Protein AF-A0A2H6BD71-F1 (afdb_monomer_lite)

Foldseek 3Di:
DCCVVCVQLLVQLVVLQVVVCVVVVRDGLLVDDPLSSLVSSQVSQVVVVKHKDAFAWFWFADPDPPGDTDIDTFGMKIADVVRPFIETWHEDEDEDDPPDDPVCVVCRQVVRQVRQVRTDCVVGVYTFRWYFYDYDDPDDDDRRTPGDDDDDDDDPDPPPPPPDDDD

Radius of gyration: 18.3 Å; chains: 1; bounding box: 42×36×68 Å

pLDDT: mean 81.93, std 19.45, range [34.47, 98.19]

Secondary structure (DSSP, 8-state):
-HHHHHHHHHTTHHHHHHHHHHHTTT--GGGS-HHHHHHHHHHHHHTTT-EEEEEEEEEEEPSSTTPPEEEEEEEEEEE-GGGS-EEEEEEEEEEE-TT--HHHHHHTTHHHHHHHTTB-TTS-SEEEEEEEEEEPSSS--------PPPPPPPP------------

Sequence (167 aa):
MEFKLWHPWLNRVPRIRRQFADALDGDDPLLHNETASVGVLAGAATRIGYLALAEYSSQKRGSGRGRPYRRGRCDLWISTPGGDRSWSFEVKQILCRGGIREATLEDAPAPASKDAKAVNAFGADRHYGALLFTAAEGHRLDPVTVLRKLPDGPSPSASKTNDSRLG

Structure (mmCIF, N/CA/C/O backbone):
data_AF-A0A2H6BD71-F1
#
_entry.id   AF-A0A2H6BD71-F1
#
loop_
_atom_site.group_PDB
_atom_site.id
_atom_site.type_symbol
_atom_site.label_atom_id
_atom_site.label_alt_id
_atom_site.label_comp_id
_atom_site.label_asym_id
_atom_site.label_entity_id
_atom_site.label_seq_id
_atom_site.pdbx_PDB_ins_code
_atom_site.Cartn_x
_atom_site.Cartn_y
_atom_site.Cartn_z
_atom_site.occupancy
_atom_site.B_iso_or_equiv
_atom_site.auth_seq_id
_atom_site.auth_comp_id
_atom_site.auth_asym_id
_atom_site.auth_atom_id
_atom_site.pdbx_PDB_model_num
ATOM 1 N N . MET A 1 1 ? -9.137 4.302 -14.909 1.00 68.69 1 MET A N 1
ATOM 2 C CA . MET A 1 1 ? -9.072 2.899 -15.374 1.00 68.69 1 MET A CA 1
ATOM 3 C C . MET A 1 1 ? -8.618 1.974 -14.246 1.00 68.69 1 MET A C 1
ATOM 5 O O . MET A 1 1 ? -9.421 1.144 -13.855 1.00 68.69 1 MET A O 1
ATOM 9 N N . GLU A 1 2 ? -7.445 2.193 -13.634 1.00 85.62 2 GLU A N 1
ATOM 10 C CA . GLU A 1 2 ? -6.927 1.382 -12.502 1.00 85.62 2 GLU A CA 1
ATOM 11 C C . GLU A 1 2 ? -7.867 1.282 -11.295 1.00 85.62 2 GLU A C 1
ATOM 13 O O . GLU A 1 2 ? -8.022 0.213 -10.718 1.00 85.62 2 GLU A O 1
ATOM 18 N N . PHE A 1 3 ? -8.568 2.370 -10.953 1.00 84.38 3 PHE A N 1
ATOM 19 C CA . PHE A 1 3 ? -9.497 2.383 -9.819 1.00 84.38 3 PHE A CA 1
ATOM 20 C C . PHE A 1 3 ? -10.529 1.247 -9.867 1.00 84.38 3 PHE A C 1
ATOM 22 O O . PHE A 1 3 ? -10.852 0.686 -8.830 1.00 84.38 3 PHE A O 1
ATOM 29 N N . LYS A 1 4 ? -11.003 0.845 -11.057 1.00 89.75 4 LYS A N 1
ATOM 30 C CA . LYS A 1 4 ? -11.947 -0.278 -11.189 1.00 89.75 4 LYS A CA 1
ATOM 31 C C . LYS A 1 4 ? -11.331 -1.612 -10.743 1.00 89.75 4 LYS A C 1
ATOM 33 O O . LYS A 1 4 ? -12.045 -2.440 -10.195 1.00 89.75 4 LYS A O 1
ATOM 38 N N . LEU A 1 5 ? -10.026 -1.795 -10.951 1.00 91.88 5 LEU A N 1
ATOM 39 C CA . LEU A 1 5 ? -9.277 -2.982 -10.527 1.00 91.88 5 LEU A CA 1
ATOM 40 C C . LEU A 1 5 ? -8.909 -2.921 -9.042 1.00 91.88 5 LEU A C 1
ATOM 42 O O . LEU A 1 5 ? -8.853 -3.953 -8.379 1.00 91.88 5 LEU A O 1
ATOM 46 N N . TRP A 1 6 ? -8.675 -1.726 -8.502 1.00 93.56 6 TRP A N 1
ATOM 47 C CA . TRP A 1 6 ? -8.357 -1.554 -7.083 1.00 93.56 6 TRP A CA 1
ATOM 48 C C . TRP A 1 6 ? -9.589 -1.556 -6.190 1.00 93.56 6 TRP A C 1
ATOM 50 O O . TRP A 1 6 ? -9.493 -1.926 -5.028 1.00 93.56 6 TRP A O 1
ATOM 60 N N . HIS A 1 7 ? -10.749 -1.162 -6.708 1.00 93.25 7 HIS A N 1
ATOM 61 C CA . HIS A 1 7 ? -11.956 -0.997 -5.908 1.00 93.25 7 HIS A CA 1
ATOM 62 C C . HIS A 1 7 ? -12.366 -2.276 -5.149 1.00 93.25 7 HIS A C 1
ATOM 64 O O . HIS A 1 7 ? -12.555 -2.186 -3.936 1.00 93.25 7 HIS A O 1
ATOM 70 N N . PRO A 1 8 ? -12.415 -3.478 -5.766 1.00 94.25 8 PRO A N 1
ATOM 71 C CA . PRO A 1 8 ? -12.702 -4.712 -5.027 1.00 94.25 8 PRO A CA 1
ATOM 72 C C . PRO A 1 8 ? -11.677 -5.011 -3.924 1.00 94.25 8 PRO A C 1
ATOM 74 O O . PRO A 1 8 ? -12.046 -5.491 -2.853 1.00 94.25 8 PRO A O 1
ATOM 77 N N . TRP A 1 9 ? -10.401 -4.697 -4.170 1.00 95.06 9 TRP A N 1
ATOM 78 C CA . TRP A 1 9 ? -9.308 -4.877 -3.212 1.00 95.06 9 TRP A CA 1
ATOM 79 C C . TRP A 1 9 ? -9.449 -3.920 -2.025 1.00 95.06 9 TRP A C 1
ATOM 81 O O . TRP A 1 9 ? -9.481 -4.362 -0.876 1.00 95.06 9 TRP A O 1
ATOM 91 N N . LEU A 1 10 ? -9.582 -2.620 -2.284 1.00 94.50 10 LEU A N 1
ATOM 92 C CA . LEU A 1 10 ? -9.684 -1.603 -1.239 1.00 94.50 10 LEU A CA 1
ATOM 93 C C . LEU A 1 10 ? -10.955 -1.779 -0.401 1.00 94.50 10 LEU A C 1
ATOM 95 O O . LEU A 1 10 ? -10.900 -1.676 0.822 1.00 94.50 10 LEU A O 1
ATOM 99 N N . ASN A 1 11 ? -12.074 -2.172 -1.017 1.00 94.06 11 ASN A N 1
ATOM 100 C CA . ASN A 1 11 ? -13.308 -2.497 -0.293 1.00 94.06 11 ASN A CA 1
ATOM 101 C C . ASN A 1 11 ? -13.150 -3.686 0.668 1.00 94.06 11 ASN A C 1
ATOM 103 O O . ASN A 1 11 ? -13.982 -3.882 1.558 1.00 94.06 11 ASN A O 1
ATOM 107 N N . ARG A 1 12 ? -12.101 -4.504 0.510 1.00 95.00 12 ARG A N 1
ATOM 108 C CA . ARG A 1 12 ? -11.830 -5.629 1.406 1.00 95.00 12 ARG A CA 1
ATOM 109 C C . ARG A 1 12 ? -11.099 -5.210 2.683 1.00 95.00 12 ARG A C 1
ATOM 111 O O . ARG A 1 12 ? -11.220 -5.915 3.688 1.00 95.00 12 ARG A O 1
ATOM 118 N N . VAL A 1 13 ? -10.414 -4.065 2.680 1.00 94.69 13 VAL A N 1
ATOM 119 C CA . VAL A 1 13 ? -9.577 -3.578 3.791 1.00 94.69 13 VAL A CA 1
ATOM 120 C C . VAL A 1 13 ? -10.336 -3.489 5.122 1.00 94.69 13 VAL A C 1
ATOM 122 O O . VAL A 1 13 ? -9.843 -4.072 6.090 1.00 94.69 13 VAL A O 1
ATOM 125 N N . PRO A 1 14 ? -11.551 -2.900 5.217 1.00 92.62 14 PRO A N 1
ATOM 126 C CA . PRO A 1 14 ? -12.263 -2.810 6.496 1.00 92.62 14 PRO A CA 1
ATOM 127 C C . PRO A 1 14 ? -12.544 -4.172 7.136 1.00 92.62 14 PRO A C 1
ATOM 129 O O . PRO A 1 14 ? -12.533 -4.300 8.357 1.00 92.62 14 PRO A O 1
ATOM 132 N N . ARG A 1 15 ? -12.780 -5.212 6.325 1.00 92.44 15 ARG A N 1
ATOM 133 C CA . ARG A 1 15 ? -13.007 -6.564 6.846 1.00 92.44 15 ARG A CA 1
ATOM 134 C C . ARG A 1 15 ? -11.721 -7.193 7.378 1.00 92.44 15 ARG A C 1
ATOM 136 O O . ARG A 1 15 ? -11.789 -7.847 8.408 1.00 92.44 15 ARG A O 1
ATOM 143 N N . ILE A 1 16 ? -10.586 -7.006 6.703 1.00 93.69 16 ILE A N 1
ATOM 144 C CA . ILE A 1 16 ? -9.294 -7.527 7.183 1.00 93.69 16 ILE A CA 1
ATOM 145 C C . ILE A 1 16 ? -8.857 -6.803 8.454 1.00 93.69 16 ILE A C 1
ATOM 147 O O . ILE A 1 16 ? -8.447 -7.456 9.405 1.00 93.69 16 ILE A O 1
ATOM 151 N N . ARG A 1 17 ? -9.035 -5.478 8.506 1.00 92.62 17 ARG A N 1
ATOM 152 C CA . ARG A 1 17 ? -8.801 -4.673 9.711 1.00 92.62 17 ARG A CA 1
ATOM 153 C C . ARG A 1 17 ? -9.621 -5.182 10.900 1.00 92.62 17 ARG A C 1
ATOM 155 O O . ARG A 1 17 ? -9.049 -5.420 11.951 1.00 92.62 17 ARG A O 1
ATOM 162 N N . ARG A 1 18 ? -10.928 -5.425 10.717 1.00 90.75 18 ARG A N 1
ATOM 163 C CA . ARG A 1 18 ? -11.776 -6.013 11.773 1.00 90.75 18 ARG A CA 1
ATOM 164 C C . ARG A 1 18 ? -11.299 -7.395 12.209 1.00 90.75 18 ARG A C 1
ATOM 166 O O . ARG A 1 18 ? -11.187 -7.626 13.395 1.00 90.75 18 ARG A O 1
ATOM 173 N N . GLN A 1 19 ? -10.950 -8.277 11.272 1.00 92.38 19 GLN A N 1
ATOM 174 C CA . GLN A 1 19 ? -10.427 -9.606 11.617 1.00 92.38 19 GLN A CA 1
ATOM 175 C C . GLN A 1 19 ? -9.137 -9.546 12.442 1.00 92.38 19 GLN A C 1
ATOM 177 O O . GLN A 1 19 ? -8.924 -10.409 13.285 1.00 92.38 19 GLN A O 1
ATOM 182 N N . PHE A 1 20 ? -8.278 -8.557 12.186 1.00 90.06 20 PHE A N 1
ATOM 183 C CA . PHE A 1 20 ? -7.084 -8.320 12.993 1.00 90.06 20 PHE A CA 1
ATOM 184 C C . PHE A 1 20 ? -7.460 -7.832 14.396 1.00 90.06 20 PHE A C 1
ATOM 186 O O . PHE A 1 20 ? -6.997 -8.409 15.373 1.00 90.06 20 PHE A O 1
ATOM 193 N N . ALA A 1 21 ? -8.344 -6.835 14.487 1.00 90.06 21 ALA A N 1
ATOM 194 C CA . ALA A 1 21 ? -8.818 -6.300 15.761 1.00 90.06 21 ALA A CA 1
ATOM 195 C C . ALA A 1 21 ? -9.514 -7.367 16.618 1.00 90.06 21 ALA A C 1
ATOM 197 O O . ALA A 1 21 ? -9.215 -7.493 17.799 1.00 90.06 21 ALA A O 1
ATOM 198 N N . ASP A 1 22 ? -10.369 -8.198 16.017 1.00 93.00 22 ASP A N 1
ATOM 199 C CA . ASP A 1 22 ? -11.047 -9.309 16.695 1.00 93.00 22 ASP A CA 1
ATOM 200 C C . ASP A 1 22 ? -10.049 -10.342 17.256 1.00 93.00 22 ASP A C 1
ATOM 202 O O . ASP A 1 22 ? -10.342 -11.014 18.240 1.00 93.00 22 ASP A O 1
ATOM 206 N N . ALA A 1 23 ? -8.875 -10.490 16.631 1.00 94.38 23 ALA A N 1
ATO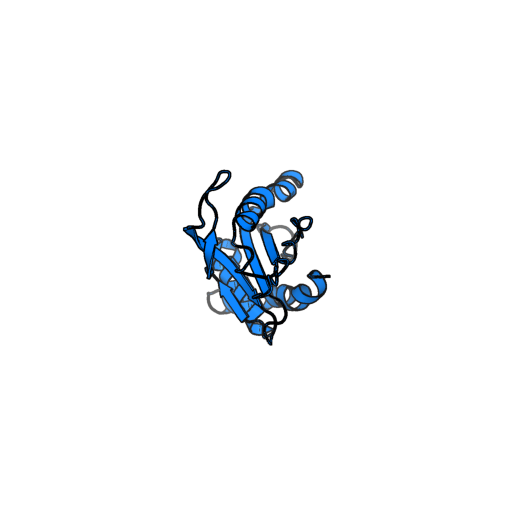M 207 C CA . ALA A 1 23 ? -7.836 -11.426 17.058 1.00 94.38 23 ALA A CA 1
ATOM 208 C C . ALA A 1 23 ? -6.871 -10.848 18.110 1.00 94.38 23 ALA A C 1
ATOM 210 O O . ALA A 1 23 ? -6.116 -11.613 18.709 1.00 94.38 23 ALA A O 1
ATOM 211 N N . LEU A 1 24 ? -6.863 -9.526 18.306 1.00 93.06 24 LEU A N 1
ATOM 212 C CA . LEU A 1 24 ? -5.924 -8.803 19.171 1.00 93.06 24 LEU A CA 1
ATOM 213 C C . LEU A 1 24 ? -6.650 -7.801 20.081 1.00 93.06 24 LEU A C 1
ATOM 215 O O . LEU A 1 24 ? -6.209 -6.669 20.253 1.00 93.06 24 LEU A O 1
ATOM 219 N N . ASP A 1 25 ? -7.783 -8.222 20.649 1.00 92.88 25 ASP A N 1
ATOM 220 C CA . ASP A 1 25 ? -8.537 -7.487 21.676 1.00 92.88 25 ASP A CA 1
ATOM 221 C C . ASP A 1 25 ? -8.854 -6.022 21.313 1.00 92.88 25 ASP A C 1
ATOM 223 O O . ASP A 1 25 ? -8.790 -5.112 22.140 1.00 92.88 25 ASP A O 1
ATOM 227 N N . GLY A 1 26 ? -9.228 -5.791 20.053 1.00 88.62 26 GLY A N 1
ATOM 228 C CA . GLY A 1 26 ? -9.612 -4.478 19.535 1.00 88.62 26 GLY A CA 1
ATOM 229 C C . GLY A 1 26 ? -8.460 -3.645 18.968 1.00 88.62 26 GLY A C 1
ATOM 230 O O . GLY A 1 26 ? -8.698 -2.506 18.568 1.00 88.62 26 GLY A O 1
ATOM 231 N N . ASP A 1 27 ? -7.241 -4.186 18.899 1.00 89.62 27 ASP A N 1
ATOM 232 C CA . ASP A 1 27 ? -6.086 -3.474 18.351 1.00 89.62 27 ASP A CA 1
ATOM 233 C C . ASP A 1 27 ? -6.230 -3.183 16.845 1.00 89.62 27 ASP A C 1
ATOM 235 O O . ASP A 1 27 ? -6.589 -4.048 16.041 1.00 89.62 27 ASP A O 1
ATOM 239 N N . ASP A 1 28 ? -5.934 -1.947 16.440 1.00 89.56 28 ASP A N 1
ATOM 240 C CA . ASP A 1 28 ? -6.054 -1.523 15.048 1.00 89.56 28 ASP A CA 1
ATOM 241 C C . ASP A 1 28 ? -4.688 -1.534 14.351 1.00 89.56 28 ASP A C 1
ATOM 243 O O . ASP A 1 28 ? -3.840 -0.681 14.640 1.00 89.56 28 ASP A O 1
ATOM 247 N N . PRO A 1 29 ? -4.481 -2.404 13.345 1.00 89.88 29 PRO A N 1
ATOM 248 C CA . PRO A 1 29 ? -3.210 -2.488 12.632 1.00 89.88 29 PRO A CA 1
ATOM 249 C C . PRO A 1 29 ? -2.822 -1.168 11.945 1.00 89.88 29 PRO A C 1
ATOM 251 O O . PRO A 1 29 ? -1.636 -0.924 11.725 1.00 89.88 29 PRO A O 1
ATOM 254 N N . LEU A 1 30 ? -3.797 -0.302 11.626 1.00 91.00 30 LEU A N 1
ATOM 255 C CA . LEU A 1 30 ? -3.566 0.990 10.969 1.00 91.00 30 LEU A CA 1
ATOM 256 C C . LEU A 1 30 ? -3.102 2.107 11.920 1.00 91.00 30 LEU A C 1
ATOM 258 O O . LEU A 1 30 ? -2.807 3.215 11.461 1.00 91.00 30 LEU A O 1
ATOM 262 N N . LEU A 1 31 ? -3.051 1.846 13.231 1.00 90.25 31 LEU A N 1
ATOM 263 C CA . LEU A 1 31 ? -2.544 2.784 14.241 1.00 90.25 31 LEU A CA 1
ATOM 264 C C . LEU A 1 31 ? -1.074 2.549 14.606 1.00 90.25 31 LEU A C 1
ATOM 266 O O . LEU A 1 31 ? -0.487 3.364 15.317 1.00 90.25 31 LEU A O 1
ATOM 270 N N . HIS A 1 32 ? -0.471 1.477 14.090 1.00 90.19 32 HIS A N 1
ATOM 271 C CA . HIS A 1 32 ? 0.931 1.138 14.322 1.00 90.19 32 HIS A CA 1
ATOM 272 C C . HIS A 1 32 ? 1.842 1.817 13.291 1.00 90.19 32 HIS A C 1
ATOM 274 O O . HIS A 1 32 ? 1.750 3.019 13.043 1.00 90.19 32 HIS A O 1
ATOM 280 N N . ASN A 1 33 ? 2.756 1.057 12.689 1.00 92.19 33 ASN A N 1
ATOM 281 C CA . ASN A 1 33 ? 3.687 1.544 11.681 1.00 92.19 33 ASN A CA 1
ATOM 282 C C . ASN A 1 33 ? 3.195 1.259 10.250 1.00 92.19 33 ASN A C 1
ATOM 284 O O . ASN A 1 33 ? 2.256 0.499 10.018 1.00 92.19 33 ASN A O 1
ATOM 288 N N . GLU A 1 34 ? 3.880 1.867 9.280 1.00 92.81 34 GLU A N 1
ATOM 289 C CA . GLU A 1 34 ? 3.590 1.734 7.847 1.00 92.81 34 GLU A CA 1
ATOM 290 C C . GLU A 1 34 ? 3.592 0.269 7.381 1.00 92.81 34 GLU A C 1
ATOM 292 O O . GLU A 1 34 ? 2.705 -0.137 6.632 1.00 92.81 34 GLU A O 1
ATOM 297 N N . THR A 1 35 ? 4.523 -0.553 7.878 1.00 95.50 35 THR A N 1
ATOM 298 C CA . THR A 1 35 ? 4.614 -1.981 7.535 1.00 95.50 35 THR A CA 1
ATOM 299 C C . THR A 1 35 ? 3.379 -2.765 7.988 1.00 95.50 35 THR A C 1
ATOM 301 O O . THR A 1 35 ? 2.866 -3.577 7.218 1.00 95.50 35 THR A O 1
ATOM 304 N N . ALA A 1 36 ? 2.859 -2.511 9.194 1.00 93.81 36 ALA A N 1
ATOM 305 C CA . ALA A 1 36 ? 1.639 -3.151 9.689 1.00 93.81 36 ALA A CA 1
ATOM 306 C C . ALA A 1 36 ? 0.438 -2.819 8.789 1.00 93.81 36 ALA A C 1
ATOM 308 O O . ALA A 1 36 ? -0.272 -3.718 8.327 1.00 93.81 36 ALA A O 1
ATOM 309 N N . SER A 1 37 ? 0.275 -1.541 8.444 1.00 94.75 37 SER A N 1
ATOM 310 C CA . SER A 1 37 ? -0.779 -1.082 7.536 1.00 94.75 37 SER A CA 1
ATOM 311 C C . SER A 1 37 ? -0.667 -1.691 6.141 1.00 94.75 37 SER A C 1
ATOM 313 O O . SER A 1 37 ? -1.656 -2.151 5.566 1.00 94.75 37 SER A O 1
ATOM 315 N N . VAL A 1 38 ? 0.546 -1.745 5.592 1.00 96.81 38 VAL A N 1
ATOM 316 C CA . VAL A 1 38 ? 0.812 -2.380 4.300 1.00 96.81 38 VAL A CA 1
ATOM 317 C C . VAL A 1 38 ? 0.525 -3.881 4.344 1.00 96.81 38 VAL A C 1
ATOM 319 O O . VAL A 1 38 ? -0.011 -4.424 3.378 1.00 96.81 38 VAL A O 1
ATOM 322 N N . GLY A 1 39 ? 0.784 -4.548 5.470 1.00 96.69 39 GLY A N 1
ATOM 323 C CA . GLY A 1 39 ? 0.396 -5.940 5.693 1.00 96.69 39 GLY A CA 1
ATOM 324 C C . GLY A 1 39 ? -1.114 -6.162 5.557 1.00 96.69 39 GLY A C 1
ATOM 325 O O . GLY A 1 39 ? -1.542 -7.102 4.884 1.00 96.69 39 GLY A O 1
ATOM 326 N N . VAL A 1 40 ? -1.937 -5.260 6.105 1.00 96.12 40 VAL A N 1
ATOM 327 C CA . VAL A 1 40 ? -3.405 -5.302 5.943 1.00 96.12 40 VAL A CA 1
ATOM 328 C C . VAL A 1 40 ? -3.804 -5.126 4.481 1.00 96.12 40 VAL A C 1
ATOM 330 O O . VAL A 1 40 ? -4.648 -5.872 3.979 1.00 96.12 40 VAL A O 1
ATOM 333 N N . LEU A 1 41 ? -3.191 -4.166 3.781 1.00 97.06 41 LEU A N 1
ATOM 334 C CA . LEU A 1 41 ? -3.435 -3.933 2.357 1.00 97.06 41 LEU A CA 1
ATOM 335 C C . LEU A 1 41 ? -3.071 -5.164 1.515 1.00 97.06 41 LEU A C 1
ATOM 337 O O . LEU A 1 41 ? -3.872 -5.586 0.678 1.00 97.06 41 LEU A O 1
ATOM 341 N N . ALA A 1 42 ? -1.911 -5.775 1.763 1.00 98.06 42 ALA A N 1
ATOM 342 C CA . ALA A 1 42 ? -1.478 -6.997 1.093 1.00 98.06 42 ALA A CA 1
ATOM 343 C C . ALA A 1 42 ? -2.445 -8.157 1.373 1.00 98.06 42 ALA A C 1
ATOM 345 O O . ALA A 1 42 ? -2.915 -8.812 0.445 1.00 98.06 42 ALA A O 1
ATOM 346 N N . GLY A 1 43 ? -2.828 -8.361 2.637 1.00 97.44 43 GLY A N 1
ATOM 347 C CA . GLY A 1 43 ? -3.809 -9.374 3.021 1.00 97.44 43 GLY A CA 1
ATOM 348 C C . GLY A 1 43 ? -5.166 -9.167 2.342 1.00 97.44 43 GLY A C 1
ATOM 349 O O . GLY A 1 43 ? -5.776 -10.125 1.868 1.00 97.44 43 GLY A O 1
ATOM 350 N N . ALA A 1 44 ? -5.628 -7.920 2.230 1.00 96.94 44 ALA A N 1
ATOM 351 C CA . ALA A 1 44 ? -6.858 -7.579 1.520 1.00 96.94 44 ALA A CA 1
ATOM 352 C C . ALA A 1 44 ? -6.782 -7.918 0.023 1.00 96.94 44 ALA A C 1
ATOM 354 O O . ALA A 1 44 ? -7.746 -8.467 -0.512 1.00 96.94 44 ALA A O 1
ATOM 355 N N . ALA A 1 45 ? -5.648 -7.646 -0.630 1.00 97.56 45 ALA A N 1
ATOM 356 C CA . ALA A 1 45 ? -5.423 -7.989 -2.035 1.00 97.56 45 ALA A CA 1
ATOM 357 C C . ALA A 1 45 ? -5.424 -9.510 -2.235 1.00 97.56 45 ALA A C 1
ATOM 359 O O . ALA A 1 45 ? -6.184 -10.030 -3.052 1.00 97.56 45 ALA A O 1
ATOM 360 N N . THR A 1 46 ? -4.669 -10.243 -1.415 1.00 98.19 46 THR A N 1
ATOM 361 C CA . THR A 1 46 ? -4.621 -11.712 -1.467 1.00 98.19 46 THR A CA 1
ATOM 362 C C . THR A 1 46 ? -6.004 -12.339 -1.304 1.00 98.19 46 THR A C 1
ATOM 364 O O . THR A 1 46 ? -6.355 -13.302 -1.983 1.00 98.19 46 THR A O 1
ATOM 367 N N . ARG A 1 47 ? -6.856 -11.760 -0.453 1.00 97.50 47 ARG A N 1
ATOM 368 C CA . ARG A 1 47 ? -8.217 -12.261 -0.203 1.00 97.50 47 ARG A CA 1
ATOM 369 C C . ARG A 1 47 ? -9.187 -12.075 -1.365 1.00 97.50 47 ARG A C 1
ATOM 371 O O . ARG A 1 47 ? -10.240 -12.708 -1.337 1.00 97.50 47 ARG A O 1
ATOM 378 N N . ILE A 1 48 ? -8.858 -11.242 -2.350 1.00 96.56 48 ILE A N 1
ATOM 379 C CA . ILE A 1 48 ? -9.626 -11.125 -3.597 1.00 96.56 48 ILE A CA 1
ATOM 380 C C . ILE A 1 48 ? -8.972 -11.882 -4.765 1.00 96.56 48 ILE A C 1
ATOM 382 O O . ILE A 1 48 ? -9.395 -11.728 -5.906 1.00 96.56 48 ILE A O 1
ATOM 386 N N . GLY A 1 49 ? -7.949 -12.698 -4.485 1.00 97.00 49 GLY A N 1
ATOM 387 C CA . GLY A 1 49 ? -7.250 -13.521 -5.472 1.00 97.00 49 GLY A CA 1
ATOM 388 C C . GLY A 1 49 ? -6.056 -12.844 -6.147 1.00 97.00 49 GLY A C 1
ATOM 389 O O . GLY A 1 49 ? -5.466 -13.438 -7.044 1.00 97.00 49 GLY A O 1
ATOM 390 N N . TYR A 1 50 ? -5.685 -11.626 -5.745 1.00 98.00 50 TYR A N 1
ATOM 391 C CA . TYR A 1 50 ? -4.485 -10.974 -6.276 1.00 98.00 50 TYR A CA 1
ATOM 392 C C . TYR A 1 50 ? -3.232 -11.588 -5.645 1.00 98.00 50 TYR A C 1
ATOM 394 O O . TYR A 1 50 ? -3.262 -12.034 -4.500 1.00 98.00 50 TYR A O 1
ATOM 402 N N . LEU A 1 51 ? -2.108 -11.578 -6.361 1.00 98.06 51 LEU A N 1
ATOM 403 C CA . LEU A 1 51 ? -0.814 -11.883 -5.756 1.00 98.06 51 LEU A CA 1
ATOM 404 C C . LEU A 1 51 ? -0.276 -10.602 -5.123 1.00 98.06 51 LEU A C 1
ATOM 406 O O . LEU A 1 51 ? -0.055 -9.633 -5.840 1.00 98.06 51 LEU A O 1
ATOM 410 N N . ALA A 1 52 ? -0.070 -10.584 -3.808 1.00 98.19 52 ALA A N 1
ATOM 411 C CA . ALA A 1 52 ? 0.414 -9.405 -3.098 1.00 98.19 52 ALA A CA 1
ATOM 412 C C . ALA A 1 52 ? 1.628 -9.727 -2.226 1.00 98.19 52 ALA A C 1
ATOM 414 O O . ALA A 1 52 ? 1.628 -10.706 -1.481 1.00 98.19 52 ALA A O 1
ATOM 415 N N . LEU A 1 53 ? 2.650 -8.879 -2.309 1.00 97.81 53 LEU A N 1
ATOM 416 C CA . LEU A 1 53 ? 3.904 -8.995 -1.575 1.00 97.81 53 LEU A CA 1
ATOM 417 C C . LEU A 1 53 ? 4.172 -7.672 -0.856 1.00 97.81 53 LEU A C 1
ATOM 419 O O . LEU A 1 53 ? 4.445 -6.655 -1.497 1.00 97.81 53 LEU A O 1
ATOM 423 N N . ALA A 1 54 ? 4.082 -7.683 0.472 1.00 97.81 54 ALA A N 1
ATOM 424 C CA . ALA A 1 54 ? 4.605 -6.592 1.284 1.00 97.81 54 ALA A CA 1
ATOM 425 C C . ALA A 1 54 ? 6.137 -6.647 1.277 1.00 97.81 54 ALA A C 1
ATOM 427 O O . ALA A 1 54 ? 6.719 -7.729 1.192 1.00 97.81 54 ALA A O 1
ATOM 428 N N . GLU A 1 55 ? 6.784 -5.488 1.375 1.00 96.38 55 GLU A N 1
ATOM 429 C CA . GLU A 1 55 ? 8.240 -5.390 1.479 1.00 96.38 55 GLU A CA 1
ATOM 430 C C . GLU A 1 55 ? 8.982 -6.076 0.307 1.00 96.38 55 GLU A C 1
ATOM 432 O O . GLU A 1 55 ? 10.064 -6.648 0.466 1.00 96.38 55 GLU A O 1
ATOM 437 N N . TYR A 1 56 ? 8.413 -5.996 -0.902 1.00 95.25 56 TYR A N 1
ATOM 438 C CA . TYR A 1 56 ? 8.942 -6.646 -2.101 1.00 95.25 56 TYR A CA 1
ATOM 439 C C . TYR A 1 56 ? 10.328 -6.111 -2.485 1.00 95.25 56 TYR A C 1
ATOM 441 O O . TYR A 1 56 ? 10.534 -4.910 -2.697 1.00 95.25 56 TYR A O 1
ATOM 449 N N . SER A 1 57 ? 11.289 -7.028 -2.609 1.00 94.50 57 SER A N 1
ATOM 450 C CA . SER A 1 57 ? 12.645 -6.716 -3.062 1.00 94.50 57 SER A CA 1
ATOM 451 C C . SER A 1 57 ? 12.627 -6.234 -4.507 1.00 94.50 57 SER A C 1
ATOM 453 O O . SER A 1 57 ? 12.185 -6.942 -5.405 1.00 94.50 57 SER A O 1
ATOM 455 N N . SER A 1 58 ? 13.159 -5.039 -4.737 1.00 93.38 58 SER A N 1
ATOM 456 C CA . SER A 1 58 ? 13.173 -4.407 -6.053 1.00 93.38 58 SER A CA 1
ATOM 457 C C . SER A 1 58 ? 14.511 -3.721 -6.315 1.00 93.38 58 SER A C 1
ATOM 459 O O . SER A 1 58 ? 15.431 -3.722 -5.495 1.00 93.38 58 SER A O 1
ATOM 461 N N . GLN A 1 59 ? 14.645 -3.134 -7.493 1.00 92.81 59 GLN A N 1
ATOM 462 C CA . GLN A 1 59 ? 15.774 -2.298 -7.852 1.00 92.81 59 GLN A CA 1
ATOM 463 C C . GLN A 1 59 ? 15.329 -0.839 -7.885 1.00 92.81 59 GLN A C 1
ATOM 465 O O . GLN A 1 59 ? 14.358 -0.508 -8.557 1.00 92.81 59 GLN A O 1
ATOM 470 N N . LYS A 1 60 ? 16.055 0.045 -7.196 1.00 89.81 60 LYS A N 1
ATOM 471 C CA . LYS A 1 60 ? 15.796 1.492 -7.191 1.00 89.81 60 LYS A CA 1
ATOM 472 C C . LYS A 1 60 ? 17.005 2.259 -7.713 1.00 89.81 60 LYS A C 1
ATOM 474 O O . LYS A 1 60 ? 18.148 1.890 -7.436 1.00 89.81 60 LYS A O 1
ATOM 479 N N . ARG A 1 61 ? 16.781 3.336 -8.467 1.00 88.44 61 ARG A N 1
ATOM 480 C CA . ARG A 1 61 ? 17.847 4.299 -8.777 1.00 88.44 61 ARG A CA 1
ATOM 481 C C . ARG A 1 61 ? 18.114 5.159 -7.548 1.00 88.44 61 ARG A C 1
ATOM 483 O O . ARG A 1 61 ? 17.185 5.638 -6.906 1.00 88.44 61 ARG A O 1
ATOM 490 N N . GLY A 1 62 ? 19.389 5.380 -7.238 1.00 80.19 62 GLY A N 1
ATOM 491 C CA . GLY A 1 62 ? 19.765 6.387 -6.246 1.00 80.19 62 GLY A CA 1
ATOM 492 C C . GLY A 1 62 ? 19.391 7.800 -6.708 1.00 80.19 62 GLY A C 1
ATOM 493 O O . GLY A 1 62 ? 19.163 8.041 -7.895 1.00 80.19 62 GLY A O 1
ATOM 494 N N . SER A 1 63 ? 19.381 8.759 -5.783 1.00 74.19 63 SER A N 1
ATOM 495 C CA . SER A 1 63 ? 19.170 10.169 -6.114 1.00 74.19 63 SER A CA 1
ATOM 496 C C . SER A 1 63 ? 20.273 10.684 -7.055 1.00 74.19 63 SER A C 1
ATOM 498 O O . SER A 1 63 ? 21.457 10.658 -6.706 1.00 74.19 63 SER A O 1
ATOM 500 N N . GLY A 1 64 ? 19.890 11.160 -8.244 1.00 70.31 64 GLY A N 1
ATOM 501 C CA . GLY A 1 64 ? 20.788 11.791 -9.222 1.00 70.31 64 GLY A CA 1
ATOM 502 C C . GLY A 1 64 ? 20.745 11.165 -10.622 1.00 70.31 64 GLY A C 1
ATOM 503 O O . GLY A 1 64 ? 20.447 9.983 -10.798 1.00 70.31 64 GLY A O 1
ATOM 504 N N . ARG A 1 65 ? 21.050 11.970 -11.649 1.00 73.12 65 ARG A N 1
ATOM 505 C CA . ARG A 1 65 ? 21.044 11.533 -13.055 1.00 73.12 65 ARG A CA 1
ATOM 506 C C . ARG A 1 65 ? 22.141 10.487 -13.299 1.00 73.12 65 ARG A C 1
ATOM 508 O O . ARG A 1 65 ? 23.264 10.648 -12.838 1.00 73.12 65 ARG A O 1
ATOM 515 N N . GLY A 1 66 ? 21.809 9.417 -14.026 1.00 77.62 66 GLY A N 1
ATOM 516 C CA . GLY A 1 66 ? 22.776 8.396 -14.459 1.00 77.62 66 GLY A CA 1
ATOM 517 C C . GLY A 1 66 ? 23.247 7.416 -13.377 1.00 77.62 66 GLY A C 1
ATOM 518 O O . GLY A 1 66 ? 24.161 6.637 -13.627 1.00 77.62 66 GLY A O 1
ATOM 519 N N . ARG A 1 67 ? 22.649 7.423 -12.178 1.00 81.19 67 ARG A N 1
ATOM 520 C CA . ARG A 1 67 ? 23.009 6.458 -11.132 1.00 81.19 67 ARG A CA 1
ATOM 521 C C . ARG A 1 67 ? 22.528 5.045 -11.494 1.00 81.19 67 ARG A C 1
ATOM 523 O O . ARG A 1 67 ? 21.398 4.905 -11.973 1.00 81.19 67 ARG A O 1
ATOM 530 N N . PRO A 1 68 ? 23.349 4.008 -11.241 1.00 86.62 68 PRO A N 1
ATOM 531 C CA . PRO A 1 68 ? 22.940 2.631 -11.466 1.00 86.62 68 PRO A CA 1
ATOM 532 C C . PRO A 1 68 ? 21.806 2.248 -10.513 1.00 86.62 68 PRO A C 1
ATOM 534 O O . PRO A 1 68 ? 21.671 2.804 -9.416 1.00 86.62 68 PRO A O 1
ATOM 537 N N . TYR A 1 69 ? 21.013 1.268 -10.933 1.00 88.62 69 TYR A N 1
ATOM 538 C CA . TYR A 1 69 ? 20.063 0.612 -10.050 1.00 88.62 69 TYR A 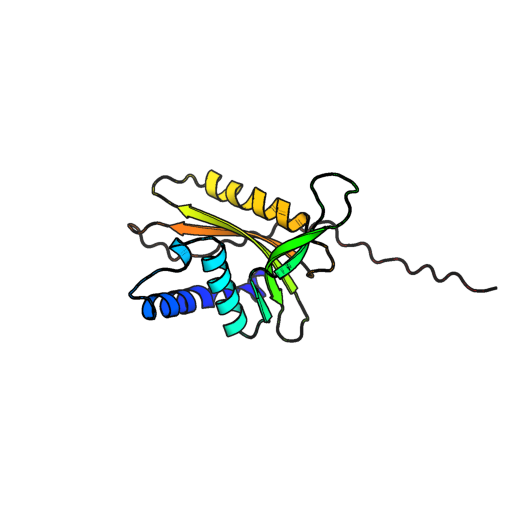CA 1
ATOM 539 C C . TYR A 1 69 ? 20.804 -0.104 -8.920 1.00 88.62 69 TYR A C 1
ATOM 541 O O . TYR A 1 69 ? 21.834 -0.743 -9.134 1.00 88.62 69 TYR A O 1
ATOM 549 N N . ARG A 1 70 ? 20.266 -0.002 -7.708 1.00 90.75 70 ARG A N 1
ATOM 550 C CA . ARG A 1 70 ? 20.735 -0.723 -6.526 1.00 90.75 70 ARG A CA 1
ATOM 551 C C . ARG A 1 70 ? 19.602 -1.566 -5.972 1.00 90.75 70 ARG A C 1
ATOM 553 O O . ARG A 1 70 ? 18.432 -1.246 -6.181 1.00 90.75 70 ARG A O 1
ATOM 560 N N . ARG A 1 71 ? 19.960 -2.635 -5.261 1.00 92.19 71 ARG A N 1
ATOM 561 C CA . ARG A 1 71 ? 18.983 -3.419 -4.503 1.00 92.19 71 ARG A CA 1
ATOM 562 C C . ARG A 1 71 ? 18.303 -2.506 -3.487 1.00 92.19 71 ARG A C 1
ATOM 564 O O . ARG A 1 71 ? 18.965 -1.742 -2.791 1.00 92.19 71 ARG A O 1
ATOM 571 N N . GLY A 1 72 ? 16.987 -2.582 -3.459 1.00 92.00 72 GLY A N 1
ATOM 572 C CA . GLY A 1 72 ? 16.117 -1.842 -2.570 1.00 92.00 72 GLY A CA 1
ATOM 573 C C . GLY A 1 72 ? 14.814 -2.606 -2.401 1.00 92.00 72 GLY A C 1
ATOM 574 O O . GLY A 1 72 ? 14.747 -3.815 -2.621 1.00 92.00 72 GLY A O 1
ATOM 575 N N . ARG A 1 73 ? 13.769 -1.886 -2.013 1.00 94.00 73 ARG A N 1
ATOM 576 C CA . ARG A 1 73 ? 12.480 -2.467 -1.661 1.00 94.00 73 ARG A CA 1
ATOM 577 C C . ARG A 1 73 ? 11.365 -1.500 -2.005 1.00 94.00 73 ARG A C 1
ATOM 579 O O . ARG A 1 73 ? 11.582 -0.307 -1.813 1.00 94.00 73 ARG A O 1
ATOM 586 N N . CYS A 1 74 ? 10.230 -1.992 -2.486 1.00 94.50 74 CYS A N 1
ATOM 587 C CA . CYS A 1 74 ? 8.984 -1.226 -2.472 1.00 94.50 74 CYS A CA 1
ATOM 588 C C . CYS A 1 74 ? 8.075 -1.739 -1.360 1.00 94.50 74 CYS A C 1
ATOM 590 O O . CYS A 1 74 ? 8.131 -2.918 -1.003 1.00 94.50 74 CYS A O 1
ATOM 592 N N . ASP A 1 75 ? 7.237 -0.863 -0.822 1.00 97.06 75 ASP A N 1
ATOM 593 C CA . ASP A 1 75 ? 6.419 -1.207 0.337 1.00 97.06 75 ASP A CA 1
ATOM 594 C C . ASP A 1 75 ? 5.395 -2.288 -0.011 1.00 97.06 75 ASP A C 1
ATOM 596 O O . ASP A 1 75 ? 5.227 -3.241 0.745 1.00 97.06 75 ASP A O 1
ATOM 600 N N . LEU A 1 76 ? 4.781 -2.209 -1.194 1.00 97.81 76 LEU A N 1
ATOM 601 C CA . LEU A 1 76 ? 3.785 -3.178 -1.644 1.00 97.81 76 LEU A CA 1
ATOM 602 C C . LEU A 1 76 ? 3.907 -3.453 -3.140 1.00 97.81 76 LEU A C 1
ATOM 604 O O . LEU A 1 76 ? 3.971 -2.527 -3.942 1.00 97.81 76 LEU A O 1
ATOM 608 N N . TRP A 1 77 ? 3.870 -4.720 -3.530 1.00 98.00 77 TRP A N 1
ATOM 609 C CA . TRP A 1 77 ? 3.702 -5.145 -4.916 1.00 98.00 77 TRP A CA 1
ATOM 610 C C . TRP A 1 77 ? 2.436 -5.985 -5.044 1.00 98.00 77 TRP A C 1
ATOM 612 O O . TRP A 1 77 ? 2.168 -6.824 -4.186 1.00 98.00 77 TRP A O 1
ATOM 622 N N . ILE A 1 78 ? 1.646 -5.752 -6.089 1.00 97.81 78 ILE A N 1
ATOM 623 C CA . ILE A 1 78 ? 0.393 -6.463 -6.355 1.00 97.81 78 ILE A CA 1
ATOM 624 C C . ILE A 1 78 ? 0.323 -6.837 -7.828 1.00 97.81 78 ILE A C 1
ATOM 626 O O . ILE A 1 78 ? 0.677 -6.030 -8.680 1.00 97.81 78 ILE A O 1
ATOM 630 N N . SER A 1 79 ? -0.217 -8.012 -8.134 1.00 97.62 79 SER A N 1
ATOM 631 C CA . SER A 1 79 ? -0.580 -8.410 -9.489 1.00 97.62 79 SER A CA 1
ATOM 632 C C . SER A 1 79 ? -1.955 -9.067 -9.544 1.00 97.62 79 SER A C 1
ATOM 634 O O . SER A 1 79 ? -2.383 -9.734 -8.596 1.00 97.62 79 SER A O 1
ATOM 636 N N . THR A 1 80 ? -2.669 -8.848 -10.646 1.00 96.69 80 THR A N 1
ATOM 637 C CA . THR A 1 80 ? -3.955 -9.490 -10.921 1.00 96.69 80 THR A CA 1
ATOM 638 C C . THR A 1 80 ? -3.790 -11.006 -11.055 1.00 96.69 80 THR A C 1
ATOM 640 O O . THR A 1 80 ? -2.693 -11.491 -11.351 1.00 96.69 80 THR A O 1
ATOM 643 N N . PRO A 1 81 ? -4.873 -11.788 -10.888 1.00 94.69 81 PRO A N 1
ATOM 644 C CA . PRO A 1 81 ? -4.836 -13.212 -11.192 1.00 94.69 81 PRO A CA 1
ATOM 645 C C . PRO A 1 81 ? -4.363 -13.410 -12.637 1.00 94.69 81 PRO A C 1
ATOM 647 O O . PRO A 1 81 ? -4.744 -12.643 -13.518 1.00 94.69 81 PRO A O 1
ATOM 650 N N . GLY A 1 82 ? -3.500 -14.396 -12.871 1.00 92.00 82 GLY A N 1
ATOM 651 C CA . GLY A 1 82 ? -2.920 -14.649 -14.196 1.00 92.00 82 GLY A CA 1
ATOM 652 C C . GLY A 1 82 ? -1.767 -13.721 -14.599 1.00 92.00 82 GLY A C 1
ATOM 653 O O . GLY A 1 82 ? -1.033 -14.060 -15.519 1.00 92.00 82 GLY A O 1
ATOM 654 N N . GLY A 1 83 ? -1.529 -12.619 -13.880 1.00 90.75 83 GLY A N 1
ATOM 655 C CA . GLY A 1 83 ? -0.365 -11.758 -14.103 1.00 90.75 83 GLY A CA 1
ATOM 656 C C . GLY A 1 83 ? -0.526 -10.673 -15.172 1.00 90.75 83 GLY A C 1
ATOM 657 O O . GLY A 1 83 ? 0.457 -10.010 -15.484 1.00 90.75 83 GLY A O 1
ATOM 658 N N . ASP A 1 84 ? -1.733 -10.460 -15.703 1.00 92.75 84 ASP A N 1
ATOM 659 C CA . ASP A 1 84 ? -1.999 -9.493 -16.786 1.00 92.75 84 ASP A CA 1
ATOM 660 C C . ASP A 1 84 ? -1.675 -8.035 -16.426 1.00 92.75 84 ASP A C 1
ATOM 662 O O . ASP A 1 84 ? -1.445 -7.198 -17.305 1.00 92.75 84 ASP A O 1
ATOM 666 N N . ARG A 1 85 ? -1.715 -7.700 -15.132 1.00 95.50 85 ARG A N 1
ATOM 667 C CA . ARG A 1 85 ? -1.419 -6.360 -14.636 1.00 95.50 85 ARG A CA 1
ATOM 668 C C . ARG A 1 85 ? -0.765 -6.399 -13.267 1.00 95.50 85 ARG A C 1
ATOM 670 O O . ARG A 1 85 ? -1.271 -7.044 -12.356 1.00 95.50 85 ARG A O 1
ATOM 677 N N . SER A 1 86 ? 0.293 -5.615 -13.098 1.00 96.62 86 SER A N 1
ATOM 678 C CA . SER A 1 86 ? 1.038 -5.469 -11.852 1.00 96.62 86 SER A CA 1
ATOM 679 C C . SER A 1 86 ? 1.272 -4.010 -11.458 1.00 96.62 86 SER A C 1
ATOM 681 O O . SER A 1 86 ? 1.372 -3.102 -12.290 1.00 96.62 86 SER A O 1
ATOM 683 N N . TRP A 1 87 ? 1.381 -3.786 -10.154 1.00 96.75 87 TRP A N 1
ATOM 684 C CA . TRP A 1 87 ? 1.581 -2.485 -9.536 1.00 96.75 87 TRP A CA 1
ATOM 685 C C . TRP A 1 87 ? 2.600 -2.588 -8.412 1.00 96.75 87 TRP A C 1
ATOM 687 O O . TRP A 1 87 ? 2.553 -3.526 -7.620 1.00 96.75 87 TRP A O 1
ATOM 697 N N . SER A 1 88 ? 3.455 -1.579 -8.273 1.00 96.44 88 SER A N 1
ATOM 698 C CA . SER A 1 88 ? 4.191 -1.350 -7.030 1.00 96.44 88 SER A CA 1
ATOM 699 C C . SER A 1 88 ? 3.753 -0.046 -6.376 1.00 96.44 88 SER A C 1
ATOM 701 O O . SER A 1 88 ? 3.549 0.959 -7.061 1.00 96.44 88 SER A O 1
ATOM 703 N N . PHE A 1 89 ? 3.693 -0.034 -5.054 1.00 95.94 89 PHE A N 1
ATOM 704 C CA . PHE A 1 89 ? 3.355 1.127 -4.250 1.00 95.94 89 PHE A CA 1
ATOM 705 C C . PHE A 1 89 ? 4.491 1.433 -3.274 1.00 95.94 89 PHE A C 1
ATOM 707 O O . PHE A 1 89 ? 5.005 0.536 -2.607 1.00 95.94 89 PHE A O 1
ATOM 714 N N . GLU A 1 90 ? 4.849 2.707 -3.187 1.00 95.94 90 GLU A N 1
ATOM 715 C CA . GLU A 1 90 ? 5.507 3.284 -2.016 1.00 95.94 90 GLU A CA 1
ATOM 716 C C . GLU A 1 90 ? 4.417 3.965 -1.201 1.00 95.94 90 GLU A C 1
ATOM 718 O O . GLU A 1 90 ? 3.648 4.767 -1.740 1.00 95.94 90 GLU A O 1
ATOM 723 N N . VAL A 1 91 ? 4.308 3.630 0.073 1.00 95.38 91 VAL A N 1
ATOM 724 C CA . VAL A 1 91 ? 3.262 4.130 0.957 1.00 95.38 91 VAL A CA 1
ATOM 725 C C . VAL A 1 91 ? 3.886 5.143 1.906 1.00 95.38 91 VAL A C 1
ATOM 727 O O . VAL A 1 91 ? 5.038 5.023 2.306 1.00 95.38 91 VAL A O 1
ATOM 730 N N . LYS A 1 92 ? 3.144 6.194 2.237 1.00 93.69 92 LYS A N 1
ATOM 731 C CA . LYS A 1 92 ? 3.423 7.047 3.390 1.00 93.69 92 LYS A CA 1
ATOM 732 C C . LYS A 1 92 ? 2.219 7.009 4.307 1.00 93.69 92 LYS A C 1
ATOM 734 O O . LYS A 1 92 ? 1.094 7.152 3.832 1.00 93.69 92 LYS A O 1
ATOM 739 N N . GLN A 1 93 ? 2.449 6.790 5.596 1.00 92.25 93 GLN A N 1
ATOM 740 C CA . GLN A 1 93 ? 1.385 6.785 6.595 1.00 92.25 93 GLN A CA 1
ATOM 741 C C . GLN A 1 93 ? 1.354 8.084 7.404 1.00 92.25 93 GLN A C 1
ATOM 743 O O . GLN A 1 93 ? 2.387 8.552 7.879 1.00 92.25 93 GLN A O 1
ATOM 748 N N . ILE A 1 94 ? 0.155 8.634 7.611 1.00 89.81 94 ILE A N 1
ATOM 749 C CA . ILE A 1 94 ? -0.083 9.773 8.503 1.00 89.81 94 ILE A CA 1
ATOM 750 C C . ILE A 1 94 ? -1.207 9.453 9.486 1.00 89.81 94 ILE A C 1
ATOM 752 O O . ILE A 1 94 ? -2.344 9.184 9.106 1.00 89.81 94 ILE A O 1
ATOM 756 N N . LEU A 1 95 ? -0.907 9.569 10.777 1.00 86.69 95 LEU A N 1
ATOM 757 C CA . LEU A 1 95 ? -1.927 9.574 11.821 1.00 86.69 95 LEU A CA 1
ATOM 758 C C . LEU A 1 95 ? -2.472 10.996 11.961 1.00 86.69 95 LEU A C 1
ATOM 760 O O . LEU A 1 95 ? -1.798 11.891 12.477 1.00 86.69 95 LEU A O 1
ATOM 764 N N . CYS A 1 96 ? -3.687 11.214 11.469 1.00 82.75 96 CYS A N 1
ATOM 765 C CA . CYS A 1 96 ? -4.352 12.504 11.535 1.00 82.75 96 CYS A CA 1
ATOM 766 C C . CYS A 1 96 ? -4.854 12.740 12.958 1.00 82.75 96 CYS A C 1
ATOM 768 O O . CYS A 1 96 ? -5.853 12.166 13.394 1.00 82.75 96 CYS A O 1
ATOM 770 N N . ARG A 1 97 ? -4.149 13.610 13.681 1.00 75.56 97 ARG A N 1
ATOM 771 C CA . ARG A 1 97 ? -4.652 14.230 14.910 1.00 75.56 97 ARG A CA 1
ATOM 772 C C . ARG A 1 97 ? -5.527 15.431 14.536 1.00 75.56 97 ARG A C 1
ATOM 774 O O . ARG A 1 97 ? -5.415 15.955 13.426 1.00 75.56 97 ARG A O 1
ATOM 781 N N . GLY A 1 98 ? -6.406 15.852 15.446 1.00 75.19 98 GLY A N 1
ATOM 782 C CA . GLY A 1 98 ? -7.292 16.996 15.211 1.00 75.19 98 GLY A CA 1
ATOM 783 C C . GLY A 1 98 ? -6.527 18.225 14.698 1.00 75.19 98 GLY A C 1
ATOM 784 O O . GLY A 1 98 ? -5.457 18.547 15.212 1.00 75.19 98 GLY A O 1
ATOM 785 N N . GLY A 1 99 ? -7.069 18.890 13.671 1.00 76.50 99 GLY A N 1
ATOM 786 C CA . GLY A 1 99 ? -6.503 20.122 13.106 1.00 76.50 99 GLY A CA 1
ATOM 787 C C . GLY A 1 99 ? -5.526 19.955 11.934 1.00 76.50 99 GLY A C 1
ATOM 788 O O . GLY A 1 99 ? -4.862 20.930 11.576 1.00 76.50 99 GLY A O 1
ATOM 789 N N . ILE A 1 100 ? -5.419 18.771 11.314 1.00 82.44 100 ILE A N 1
ATOM 790 C CA . ILE A 1 100 ? -4.626 18.622 10.082 1.00 82.44 100 ILE A CA 1
ATOM 791 C C . ILE A 1 100 ? -5.256 19.435 8.941 1.00 82.44 100 ILE A C 1
ATOM 793 O O . ILE A 1 100 ? -6.473 19.426 8.750 1.00 82.44 100 ILE A O 1
ATOM 797 N N . ARG A 1 101 ? -4.430 20.162 8.186 1.00 84.31 101 ARG A N 1
ATOM 798 C CA . ARG A 1 101 ? -4.896 20.953 7.040 1.00 84.31 101 ARG A CA 1
ATOM 799 C C . ARG A 1 101 ? -5.036 20.050 5.822 1.00 84.31 101 ARG A C 1
ATOM 801 O O . ARG A 1 101 ? -4.194 19.182 5.609 1.00 84.31 101 ARG A O 1
ATOM 808 N N . GLU A 1 102 ? -6.032 20.310 4.982 1.00 82.88 102 GLU A N 1
ATOM 809 C CA . GLU A 1 102 ? -6.210 19.594 3.712 1.00 82.88 102 GLU A CA 1
ATOM 810 C C . GLU A 1 102 ? -4.941 19.651 2.852 1.00 82.88 102 GLU A C 1
ATOM 812 O O . GLU A 1 102 ? -4.443 18.608 2.445 1.00 82.88 102 GLU A O 1
ATOM 817 N N . ALA A 1 103 ? -4.331 20.834 2.716 1.00 86.19 103 ALA A N 1
ATOM 818 C CA . ALA A 1 103 ? -3.054 21.012 2.019 1.00 86.19 103 ALA A CA 1
ATOM 819 C C . ALA A 1 103 ? -1.943 20.070 2.528 1.00 86.19 103 ALA A C 1
ATOM 821 O O . ALA A 1 103 ? -1.153 19.556 1.744 1.00 86.19 103 ALA A O 1
ATOM 822 N N . THR A 1 104 ? -1.909 19.768 3.832 1.00 86.12 104 THR A N 1
ATOM 823 C CA . THR A 1 104 ? -0.950 18.801 4.386 1.00 86.12 104 THR A CA 1
ATOM 824 C C . THR A 1 104 ? -1.203 17.391 3.856 1.00 86.12 104 THR A C 1
ATOM 826 O O . THR A 1 104 ? -0.248 16.680 3.557 1.00 86.12 104 THR A O 1
ATOM 829 N N . LEU A 1 105 ? -2.465 16.982 3.711 1.00 85.44 105 LEU A N 1
ATOM 830 C CA . LEU A 1 105 ? -2.824 15.690 3.118 1.00 85.44 105 LEU A CA 1
ATOM 831 C C . LEU A 1 105 ? -2.556 15.656 1.609 1.00 85.44 105 LEU A C 1
ATOM 833 O O . LEU A 1 105 ? -2.212 14.602 1.077 1.00 85.44 105 LEU A O 1
ATOM 837 N N . GLU A 1 106 ? -2.681 16.789 0.920 1.00 86.38 106 GLU A N 1
ATOM 838 C CA . GLU A 1 106 ? -2.387 16.883 -0.513 1.00 86.38 106 GLU A CA 1
ATOM 839 C C . GLU A 1 106 ? -0.891 16.773 -0.828 1.00 86.38 106 GLU A C 1
ATOM 841 O O . GLU A 1 106 ? -0.526 16.126 -1.813 1.00 86.38 106 GLU A O 1
ATOM 846 N N . ASP A 1 107 ? -0.037 17.341 0.028 1.00 88.75 107 ASP A N 1
ATOM 847 C CA . ASP A 1 107 ? 1.423 17.309 -0.119 1.00 88.75 107 ASP A CA 1
ATOM 848 C C . ASP A 1 107 ? 2.052 16.015 0.422 1.00 88.75 107 ASP A C 1
ATOM 850 O O . ASP A 1 107 ? 3.098 15.561 -0.052 1.00 88.75 107 ASP A O 1
ATOM 854 N N . ALA A 1 108 ? 1.401 15.376 1.395 1.00 89.06 108 ALA A N 1
ATOM 855 C CA . ALA A 1 108 ? 1.856 14.147 2.035 1.00 89.06 108 ALA A CA 1
ATOM 856 C C . ALA A 1 108 ? 2.241 12.977 1.101 1.00 89.06 108 ALA A C 1
ATOM 858 O O . ALA A 1 108 ? 3.210 12.282 1.419 1.00 89.06 108 ALA A O 1
ATOM 859 N N . PRO A 1 109 ? 1.570 12.707 -0.040 1.00 89.31 109 PRO A N 1
ATOM 860 C CA . PRO A 1 109 ? 1.992 11.645 -0.953 1.00 89.31 109 PRO A CA 1
ATOM 861 C C . PRO A 1 109 ? 3.233 12.001 -1.787 1.00 89.31 109 PRO A C 1
ATOM 863 O O . PRO A 1 109 ? 3.752 11.121 -2.480 1.00 89.31 109 PRO A O 1
ATOM 866 N N . ALA A 1 110 ? 3.724 13.248 -1.780 1.00 90.56 110 ALA A N 1
ATOM 867 C CA . ALA A 1 110 ? 4.820 13.677 -2.655 1.00 90.56 110 ALA A CA 1
ATOM 868 C C . ALA A 1 110 ? 6.146 12.914 -2.426 1.00 90.56 110 ALA A C 1
ATOM 870 O O . ALA A 1 110 ? 6.770 12.519 -3.418 1.00 90.56 110 ALA A O 1
ATOM 871 N N . PRO A 1 111 ? 6.581 12.621 -1.182 1.00 91.38 111 PRO A N 1
ATOM 872 C CA . PRO A 1 111 ? 7.748 11.772 -0.943 1.00 91.38 111 PRO A CA 1
ATOM 873 C C . PRO A 1 111 ? 7.562 10.351 -1.489 1.00 91.38 111 PRO A C 1
ATOM 875 O O . PRO A 1 111 ? 8.394 9.888 -2.266 1.00 91.38 111 PRO A O 1
ATOM 878 N N . ALA A 1 112 ? 6.429 9.704 -1.191 1.00 91.75 112 ALA A N 1
ATOM 879 C CA . ALA A 1 112 ? 6.110 8.358 -1.686 1.00 91.75 112 ALA A CA 1
ATOM 880 C C . ALA A 1 112 ? 6.123 8.310 -3.224 1.00 91.75 112 ALA A C 1
ATOM 882 O O . ALA A 1 112 ? 6.684 7.427 -3.864 1.00 91.75 112 ALA A O 1
ATOM 883 N N . SER A 1 113 ? 5.549 9.344 -3.832 1.00 91.81 113 SER A N 1
ATOM 884 C CA . SER A 1 113 ? 5.501 9.546 -5.276 1.00 91.81 113 SER A CA 1
ATOM 885 C C . SER A 1 113 ? 6.883 9.681 -5.911 1.00 91.81 113 SER A C 1
ATOM 887 O O . SER A 1 113 ? 7.114 9.198 -7.022 1.00 91.81 113 SER A O 1
ATOM 889 N N . LYS A 1 114 ? 7.807 10.364 -5.231 1.00 91.69 114 LYS A N 1
ATOM 890 C CA . LYS A 1 114 ? 9.196 10.500 -5.670 1.00 91.69 114 LYS A CA 1
ATOM 891 C C . LYS A 1 114 ? 9.922 9.158 -5.599 1.00 91.69 114 LYS A C 1
ATOM 893 O O . LYS A 1 114 ? 10.621 8.815 -6.552 1.00 91.69 114 LYS A O 1
ATOM 898 N N . ASP A 1 115 ? 9.711 8.396 -4.532 1.00 90.69 115 ASP A N 1
ATOM 899 C CA . ASP A 1 115 ? 10.334 7.085 -4.343 1.00 90.69 115 ASP A CA 1
ATOM 900 C C . ASP A 1 115 ? 9.805 6.052 -5.347 1.00 90.69 115 ASP A C 1
ATOM 902 O O . ASP A 1 115 ? 10.588 5.296 -5.925 1.00 90.69 115 AS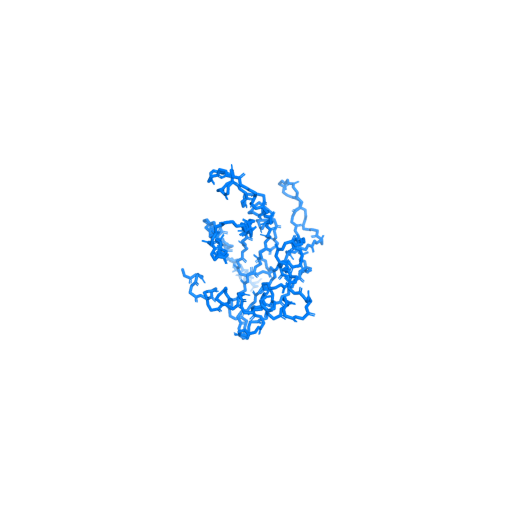P A O 1
ATOM 906 N N . ALA A 1 116 ? 8.508 6.090 -5.664 1.00 91.50 116 ALA A N 1
ATOM 907 C CA . ALA A 1 116 ? 7.896 5.187 -6.637 1.00 91.50 116 ALA A CA 1
ATOM 908 C C . ALA A 1 116 ? 8.494 5.368 -8.041 1.00 91.50 116 ALA A C 1
ATOM 910 O O . ALA A 1 116 ? 8.704 4.399 -8.765 1.00 91.50 116 ALA A O 1
ATOM 911 N N . LYS A 1 117 ? 8.854 6.605 -8.414 1.00 90.88 117 LYS A N 1
ATOM 912 C CA . LYS A 1 117 ? 9.537 6.911 -9.686 1.00 90.88 117 LYS A CA 1
ATOM 913 C C . LYS A 1 117 ? 10.970 6.381 -9.747 1.00 90.88 117 LYS A C 1
ATOM 915 O O . LYS A 1 117 ? 11.537 6.297 -10.835 1.00 90.88 117 LYS A O 1
ATOM 920 N N . ALA A 1 118 ? 11.578 6.074 -8.603 1.00 89.88 118 ALA A N 1
ATOM 921 C CA . ALA A 1 118 ? 12.924 5.522 -8.549 1.00 89.88 118 ALA A CA 1
ATOM 922 C C . ALA A 1 118 ? 12.945 4.002 -8.764 1.00 89.88 118 ALA A C 1
ATOM 924 O O . ALA A 1 118 ? 14.015 3.460 -9.051 1.00 89.88 118 ALA A O 1
ATOM 925 N N . VAL A 1 119 ? 11.800 3.322 -8.642 1.00 87.44 119 VAL A N 1
ATOM 926 C CA . VAL A 1 119 ? 11.666 1.877 -8.863 1.00 87.44 119 VAL A CA 1
ATOM 927 C C . VAL A 1 119 ? 11.970 1.528 -10.324 1.00 87.44 119 VAL A C 1
ATOM 929 O O . VAL A 1 119 ? 11.711 2.298 -11.249 1.00 87.44 119 VAL A O 1
ATOM 932 N N . ASN A 1 120 ? 12.597 0.374 -10.540 1.00 87.06 120 ASN A N 1
ATOM 933 C CA . ASN A 1 120 ? 12.866 -0.147 -11.871 1.00 87.06 120 ASN A CA 1
ATOM 934 C C . ASN A 1 120 ? 11.547 -0.395 -12.619 1.00 87.06 120 ASN A C 1
ATOM 936 O O . ASN A 1 120 ? 10.690 -1.128 -12.130 1.00 87.06 120 ASN A O 1
ATOM 940 N N . ALA A 1 121 ? 11.440 0.171 -13.825 1.00 86.12 121 ALA A N 1
ATOM 941 C CA . ALA A 1 121 ? 10.274 0.073 -14.700 1.00 86.12 121 ALA A CA 1
ATOM 942 C C . ALA A 1 121 ? 9.903 -1.370 -15.088 1.00 86.12 121 ALA A C 1
ATOM 944 O O . ALA A 1 121 ? 8.786 -1.613 -15.520 1.00 86.12 121 ALA A O 1
ATOM 945 N N . PHE A 1 122 ? 10.827 -2.325 -14.943 1.00 85.75 122 PHE A N 1
ATOM 946 C CA . PHE A 1 122 ? 10.566 -3.746 -15.193 1.00 85.75 122 PHE A CA 1
ATOM 947 C C . PHE A 1 122 ? 10.053 -4.504 -13.958 1.00 85.75 122 PHE A C 1
ATOM 949 O O . PHE A 1 122 ? 9.747 -5.686 -14.059 1.00 85.75 122 PHE A O 1
ATOM 956 N N . GLY A 1 123 ? 9.986 -3.861 -12.786 1.00 87.06 123 GLY A N 1
ATOM 957 C CA . GLY A 1 123 ? 9.514 -4.493 -11.550 1.00 87.06 123 GLY A CA 1
ATOM 958 C C . GLY A 1 123 ? 7.988 -4.567 -11.426 1.00 87.06 123 GLY A C 1
ATOM 959 O O . GLY A 1 123 ? 7.480 -5.380 -10.659 1.00 87.06 123 GLY A O 1
ATOM 960 N N . ALA A 1 124 ? 7.258 -3.715 -12.148 1.00 93.38 124 ALA A N 1
ATOM 961 C CA . ALA A 1 124 ? 5.798 -3.705 -12.238 1.00 93.38 124 ALA A CA 1
ATOM 962 C C . ALA A 1 124 ? 5.363 -2.880 -13.461 1.00 93.38 124 ALA A C 1
ATOM 964 O O . ALA A 1 124 ? 6.104 -2.003 -13.898 1.00 93.38 124 ALA A O 1
ATOM 965 N N . ASP A 1 125 ? 4.141 -3.072 -13.963 1.00 94.62 125 ASP A N 1
ATOM 966 C CA . ASP A 1 125 ? 3.633 -2.291 -15.108 1.00 94.62 125 ASP A CA 1
ATOM 967 C C . ASP A 1 125 ? 3.417 -0.809 -14.773 1.00 94.62 125 ASP A C 1
ATOM 969 O O . ASP A 1 125 ? 3.384 0.064 -15.657 1.00 94.62 125 ASP A O 1
ATOM 973 N N . ARG A 1 126 ? 3.182 -0.524 -13.488 1.00 94.38 126 ARG A N 1
ATOM 974 C CA . ARG A 1 126 ? 2.897 0.806 -12.951 1.00 94.38 126 ARG A CA 1
ATOM 975 C C . ARG A 1 126 ? 3.438 0.958 -11.530 1.00 94.38 126 ARG A C 1
ATOM 977 O O . ARG A 1 126 ? 3.393 0.028 -10.730 1.00 94.38 126 ARG A O 1
ATOM 984 N N . HIS A 1 127 ? 3.867 2.175 -11.205 1.00 93.56 127 HIS A N 1
ATOM 985 C CA . HIS A 1 127 ? 4.408 2.533 -9.894 1.00 93.56 127 HIS A CA 1
ATOM 986 C C . HIS A 1 127 ? 3.631 3.712 -9.307 1.00 93.56 127 HIS A C 1
ATOM 988 O O . HIS A 1 1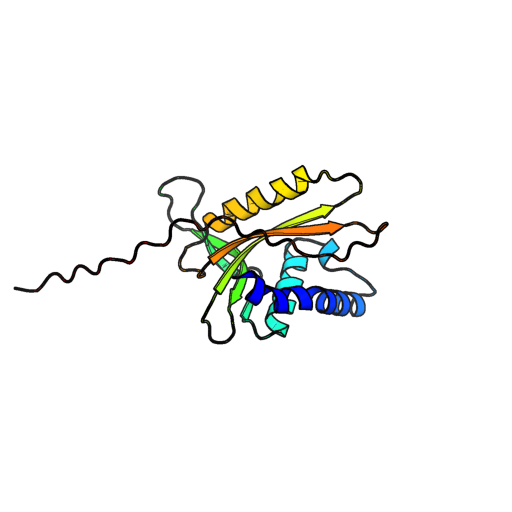27 ? 3.396 4.704 -10.003 1.00 93.56 127 HIS A O 1
ATOM 994 N N . TYR A 1 128 ? 3.255 3.620 -8.034 1.00 93.75 128 TYR A N 1
ATOM 995 C CA . TYR A 1 128 ? 2.434 4.617 -7.353 1.00 93.75 128 TYR A CA 1
ATOM 996 C C . TYR A 1 128 ? 3.036 5.050 -6.021 1.00 93.75 128 TYR A C 1
ATOM 998 O O . TYR A 1 128 ? 3.520 4.229 -5.252 1.00 93.75 128 TYR A O 1
ATOM 1006 N N . GLY A 1 129 ? 2.960 6.350 -5.742 1.00 93.62 129 GLY A N 1
ATOM 1007 C CA . GLY A 1 129 ? 3.020 6.853 -4.376 1.00 93.62 129 GLY A CA 1
ATOM 1008 C C . GLY A 1 129 ? 1.617 6.835 -3.781 1.00 93.62 129 GLY A C 1
ATOM 1009 O O . GLY A 1 129 ? 0.674 7.288 -4.428 1.00 93.62 129 GLY A O 1
ATOM 1010 N N . ALA A 1 130 ? 1.476 6.314 -2.572 1.00 91.88 130 ALA A N 1
ATOM 1011 C CA . ALA A 1 130 ? 0.211 6.199 -1.866 1.00 91.88 130 ALA A CA 1
ATOM 1012 C C . ALA A 1 130 ? 0.289 6.899 -0.509 1.00 91.88 130 ALA A C 1
ATOM 1014 O O . ALA A 1 130 ? 1.313 6.845 0.167 1.00 91.88 130 ALA A O 1
ATOM 1015 N N . LEU A 1 131 ? -0.815 7.520 -0.101 1.00 92.50 131 LEU A N 1
ATOM 1016 C CA . LEU A 1 131 ? -0.998 8.016 1.256 1.00 92.50 131 LEU A CA 1
ATOM 1017 C C . LEU A 1 131 ? -2.015 7.124 1.965 1.00 92.50 131 LEU A C 1
ATOM 1019 O O . LEU A 1 131 ? -3.143 6.963 1.495 1.00 92.50 131 LEU A O 1
ATOM 1023 N N . LEU A 1 132 ? -1.621 6.580 3.109 1.00 90.88 132 LEU A N 1
ATOM 1024 C CA . LEU A 1 132 ? -2.537 6.001 4.076 1.00 90.88 132 LEU A CA 1
ATOM 1025 C C . LEU A 1 132 ? -2.687 6.998 5.215 1.00 90.88 132 LEU A C 1
ATOM 1027 O O . LEU A 1 132 ? -1.697 7.426 5.802 1.00 90.88 132 LEU A O 1
ATOM 1031 N N . PHE A 1 133 ? -3.915 7.385 5.529 1.00 87.62 133 PHE A N 1
ATOM 1032 C CA . PHE A 1 133 ? -4.155 8.226 6.685 1.00 87.62 133 PHE A CA 1
ATOM 1033 C C . PHE A 1 133 ? -5.277 7.660 7.540 1.00 87.62 133 PHE A C 1
ATOM 1035 O O . PHE A 1 133 ? -6.266 7.140 7.022 1.00 87.62 133 PHE A O 1
ATOM 1042 N N . THR A 1 134 ? -5.099 7.768 8.851 1.00 82.06 134 THR A N 1
ATOM 1043 C CA . THR A 1 134 ? -6.063 7.303 9.850 1.00 82.06 134 THR A CA 1
ATOM 1044 C C . THR A 1 134 ? -6.495 8.510 10.667 1.00 82.06 134 THR A C 1
ATOM 1046 O O . THR A 1 134 ? -5.642 9.223 11.198 1.00 82.06 134 THR A O 1
ATOM 1049 N N . ALA A 1 135 ? -7.796 8.780 10.745 1.00 72.38 135 ALA A N 1
ATOM 1050 C CA . ALA A 1 135 ? -8.328 9.812 11.629 1.00 72.38 135 ALA A CA 1
ATOM 1051 C C . ALA A 1 135 ? -8.426 9.251 13.055 1.00 72.38 135 ALA A C 1
ATOM 1053 O O . ALA A 1 135 ? -9.015 8.189 13.250 1.00 72.38 135 ALA A O 1
ATOM 1054 N N . ALA A 1 136 ? -7.835 9.935 14.038 1.00 58.78 136 ALA A N 1
ATOM 1055 C CA . ALA A 1 136 ? -8.027 9.587 15.445 1.00 58.78 136 ALA A CA 1
ATOM 1056 C C . ALA A 1 136 ? -9.508 9.781 15.832 1.00 58.78 136 ALA A C 1
ATOM 1058 O O . ALA A 1 136 ? -10.115 10.789 15.463 1.00 58.78 136 ALA A O 1
ATOM 1059 N N . GLU A 1 137 ? -10.095 8.806 16.531 1.00 51.34 137 GLU A N 1
ATOM 1060 C CA . GLU A 1 137 ? -11.533 8.775 16.810 1.00 51.34 137 GLU A CA 1
ATOM 1061 C C . GLU A 1 137 ? -12.036 9.966 17.643 1.00 51.34 137 GLU A C 1
ATOM 1063 O O . GLU A 1 137 ? -11.379 10.471 18.551 1.00 51.34 137 GLU A O 1
ATOM 1068 N N . GLY A 1 138 ? -13.250 10.389 17.284 1.00 42.00 138 GLY A N 1
ATOM 1069 C CA . GLY A 1 138 ? -14.009 11.539 17.784 1.00 42.00 138 GLY A CA 1
ATOM 1070 C C . GLY A 1 138 ? -15.087 11.949 16.771 1.00 42.00 138 GLY A C 1
ATOM 1071 O O . GLY A 1 138 ? -16.178 12.372 17.139 1.00 42.00 138 GLY A O 1
ATOM 1072 N N . HIS A 1 139 ? -14.836 11.700 15.482 1.00 38.34 139 HIS A N 1
ATOM 1073 C CA . HIS A 1 139 ? -15.822 11.819 14.414 1.00 38.34 139 HIS A CA 1
ATOM 1074 C C . HIS A 1 139 ? -15.698 10.624 13.467 1.00 38.34 139 HIS A C 1
ATOM 1076 O O . HIS A 1 139 ? -14.617 10.348 12.954 1.00 38.34 139 HIS A O 1
ATOM 1082 N N . ARG A 1 140 ? -16.810 9.906 13.249 1.00 41.12 140 ARG A N 1
ATOM 1083 C CA . ARG A 1 140 ? -16.947 8.875 12.210 1.00 41.12 140 ARG A CA 1
ATOM 1084 C C . ARG A 1 140 ? -16.474 9.437 10.872 1.00 41.12 140 ARG A C 1
ATOM 1086 O O . ARG A 1 140 ? -17.202 10.190 10.233 1.00 41.12 140 ARG A O 1
ATOM 1093 N N . LEU A 1 141 ? -15.300 9.022 10.431 1.00 41.84 141 LEU A N 1
ATOM 1094 C CA . LEU A 1 141 ? -14.943 9.000 9.024 1.00 41.84 141 LEU A CA 1
ATOM 1095 C C . LEU A 1 141 ? -14.402 7.600 8.763 1.00 41.84 141 LEU A C 1
ATOM 1097 O O . LEU A 1 141 ? -13.364 7.219 9.303 1.00 41.84 141 LEU A O 1
ATOM 1101 N N . ASP A 1 142 ? -15.156 6.815 7.993 1.00 42.34 142 ASP A N 1
ATOM 1102 C CA . ASP A 1 142 ? -14.685 5.530 7.488 1.00 42.34 142 ASP A CA 1
ATOM 1103 C C . ASP A 1 142 ? -13.327 5.746 6.801 1.00 42.34 142 ASP A C 1
ATOM 1105 O O . ASP A 1 142 ? -13.213 6.643 5.958 1.00 42.34 142 ASP A O 1
ATOM 1109 N N . PRO A 1 143 ? -12.278 4.974 7.138 1.00 44.12 143 PRO A N 1
ATOM 1110 C CA . PRO A 1 143 ? -10.973 5.169 6.531 1.00 44.12 143 PRO A CA 1
ATOM 1111 C C . PRO A 1 143 ? -11.036 4.716 5.072 1.00 44.12 143 PRO A C 1
ATOM 1113 O O . PRO A 1 143 ? -10.944 3.527 4.764 1.00 44.12 143 PRO A O 1
ATOM 1116 N N . VAL A 1 144 ? -11.206 5.673 4.162 1.00 48.12 144 VAL A N 1
ATOM 1117 C CA . VAL A 1 144 ? -11.059 5.453 2.725 1.00 48.12 144 VAL A CA 1
ATOM 1118 C C . VAL A 1 144 ? -9.700 5.979 2.288 1.00 48.12 144 VAL A C 1
ATOM 1120 O O . VAL A 1 144 ? -9.420 7.175 2.290 1.00 48.12 144 VAL A O 1
ATOM 1123 N N . THR A 1 145 ? -8.862 5.029 1.889 1.00 46.16 145 THR A N 1
ATOM 1124 C CA . THR A 1 145 ? -7.574 5.204 1.225 1.00 46.16 145 THR A CA 1
ATOM 1125 C C . THR A 1 145 ? -7.733 6.053 -0.039 1.00 46.16 145 THR A C 1
ATOM 1127 O O . THR A 1 145 ? -8.355 5.614 -1.007 1.00 46.16 145 THR A O 1
ATOM 1130 N N . VAL A 1 146 ? -7.130 7.243 -0.085 1.00 45.59 146 VAL A N 1
ATOM 1131 C CA . VAL A 1 146 ? -7.007 7.989 -1.345 1.00 45.59 146 VAL A CA 1
ATOM 1132 C C . VAL A 1 146 ? -5.698 7.584 -2.025 1.00 45.59 146 VAL A C 1
ATOM 1134 O O . VAL A 1 146 ? -4.646 8.182 -1.812 1.00 45.59 146 VAL A O 1
ATOM 1137 N N . LEU A 1 147 ? -5.762 6.566 -2.887 1.00 49.16 147 LEU A N 1
ATOM 1138 C CA . LEU A 1 147 ? -4.705 6.309 -3.868 1.00 49.16 147 LEU A CA 1
ATOM 1139 C C . LEU A 1 147 ? -4.832 7.345 -4.999 1.00 49.16 147 LEU A C 1
ATOM 1141 O O . LEU A 1 147 ? -5.604 7.148 -5.940 1.00 49.16 147 LEU A O 1
ATOM 1145 N N . ARG A 1 148 ? -4.106 8.470 -4.931 1.00 48.25 148 ARG A N 1
ATOM 1146 C CA . ARG A 1 148 ? -4.026 9.397 -6.076 1.00 48.25 148 ARG A CA 1
ATOM 1147 C C . ARG A 1 148 ? -3.125 8.785 -7.160 1.00 48.25 148 ARG A C 1
ATOM 1149 O O . ARG A 1 148 ? -1.942 8.537 -6.940 1.00 48.25 148 ARG A O 1
ATOM 1156 N N . LYS A 1 149 ? -3.677 8.570 -8.361 1.00 44.72 149 LYS A N 1
ATOM 1157 C CA . LYS A 1 149 ? -2.891 8.265 -9.569 1.00 44.72 149 LYS A CA 1
ATOM 1158 C C . LYS A 1 149 ? -2.104 9.527 -9.945 1.00 44.72 149 LYS A C 1
ATOM 1160 O O . LYS A 1 149 ? -2.718 10.544 -10.257 1.00 44.72 149 LYS A O 1
ATOM 1165 N N . LEU A 1 150 ? -0.775 9.476 -9.954 1.00 46.34 150 LEU A N 1
ATOM 1166 C CA . LEU A 1 150 ? 0.018 10.530 -10.593 1.00 46.34 150 LEU A CA 1
ATOM 1167 C C . LEU A 1 150 ? -0.094 10.437 -12.124 1.00 46.34 150 LEU A C 1
ATOM 1169 O O . LEU A 1 150 ? -0.341 9.344 -12.646 1.00 46.34 150 LEU A O 1
ATOM 1173 N N . PRO A 1 151 ? 0.103 11.553 -12.852 1.00 38.88 151 PRO A N 1
ATOM 1174 C CA . PRO A 1 151 ? 0.199 11.529 -14.307 1.00 38.88 151 PRO A CA 1
ATOM 1175 C C . PRO A 1 151 ? 1.245 10.504 -14.754 1.00 38.88 151 PRO A C 1
ATOM 1177 O O . PRO A 1 151 ? 2.294 10.359 -14.119 1.00 38.88 151 PRO A O 1
ATOM 1180 N N . ASP A 1 152 ? 0.924 9.769 -15.821 1.00 43.75 152 ASP A N 1
ATOM 1181 C CA . ASP A 1 152 ? 1.781 8.707 -16.335 1.00 43.75 152 ASP A CA 1
ATOM 1182 C C . ASP A 1 152 ? 3.173 9.292 -16.643 1.00 43.75 152 ASP A C 1
ATOM 1184 O O . ASP A 1 152 ? 3.309 10.277 -17.372 1.00 43.75 152 ASP A O 1
ATOM 1188 N N . GLY A 1 153 ? 4.216 8.702 -16.049 1.00 43.69 153 GLY A N 1
ATOM 1189 C CA . GLY A 1 153 ? 5.586 8.941 -16.496 1.00 43.69 153 GLY A CA 1
ATOM 1190 C C . GLY A 1 153 ? 5.734 8.506 -17.960 1.00 43.69 153 GLY A C 1
ATOM 1191 O O . GLY A 1 153 ? 4.916 7.715 -18.441 1.00 43.69 153 GLY A O 1
ATOM 1192 N N . PRO A 1 154 ? 6.746 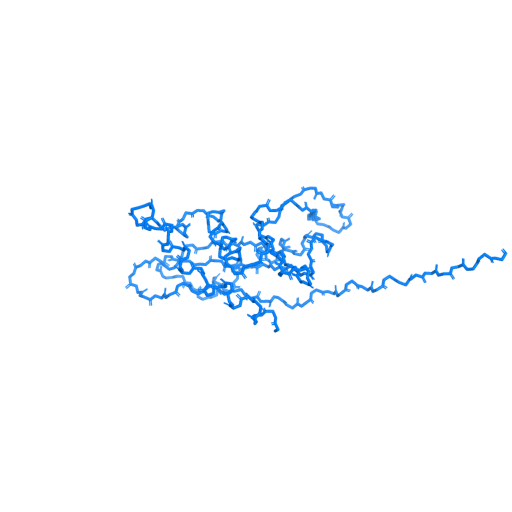9.011 -18.688 1.00 34.47 154 PRO A N 1
ATOM 1193 C CA . PRO A 1 154 ? 6.924 8.671 -20.094 1.00 34.47 154 PRO A CA 1
ATOM 1194 C C . PRO A 1 154 ? 6.937 7.150 -20.252 1.00 34.47 154 PRO A C 1
ATOM 1196 O O . PRO A 1 154 ? 7.692 6.455 -19.570 1.00 34.47 154 PRO A O 1
ATOM 1199 N N . SER A 1 155 ? 6.060 6.643 -21.124 1.00 37.94 155 SER A N 1
ATOM 1200 C CA . SER A 1 155 ? 6.037 5.219 -21.458 1.00 37.94 155 SER A CA 1
ATOM 1201 C C . SER A 1 155 ? 7.427 4.811 -21.942 1.00 37.94 155 SER A C 1
ATOM 1203 O O . SER A 1 155 ? 8.043 5.580 -22.688 1.00 37.94 155 SER A O 1
ATOM 1205 N N . PRO A 1 156 ? 7.940 3.632 -21.550 1.00 40.25 156 PRO A N 1
ATOM 1206 C CA . PRO A 1 156 ? 9.150 3.114 -22.157 1.00 40.25 156 PRO A CA 1
ATOM 1207 C C . PRO A 1 156 ? 8.888 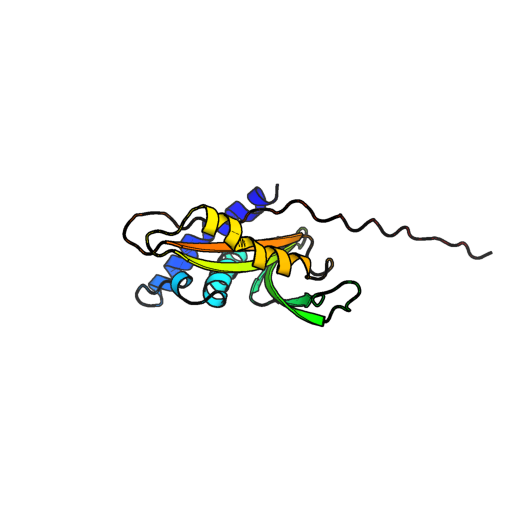3.005 -23.658 1.00 40.25 156 PRO A C 1
ATOM 1209 O O . PRO A 1 156 ? 8.013 2.267 -24.107 1.00 40.25 156 PRO A O 1
ATOM 1212 N N . SER A 1 157 ? 9.599 3.826 -24.427 1.00 41.00 157 SER A N 1
ATOM 1213 C CA . SER A 1 157 ? 9.609 3.754 -25.879 1.00 41.00 157 SER A CA 1
ATOM 1214 C C . SER A 1 157 ? 9.923 2.316 -26.275 1.00 41.00 157 SER A C 1
ATOM 1216 O O . SER A 1 157 ? 10.955 1.791 -25.849 1.00 41.00 157 SER A O 1
ATOM 1218 N N . ALA A 1 158 ? 9.038 1.696 -27.059 1.00 39.03 158 ALA A N 1
ATOM 1219 C CA . ALA A 1 158 ? 9.258 0.379 -27.638 1.00 39.03 158 ALA A CA 1
ATOM 1220 C C . ALA A 1 158 ? 10.684 0.311 -28.201 1.00 39.03 158 ALA A C 1
ATOM 1222 O O . ALA A 1 158 ? 11.076 1.165 -29.004 1.00 39.03 158 ALA A O 1
ATOM 1223 N N . SER A 1 159 ? 11.480 -0.659 -27.743 1.00 38.62 159 SER A N 1
ATOM 1224 C CA . SER A 1 159 ? 12.805 -0.878 -28.305 1.00 38.62 159 SER A CA 1
ATOM 1225 C C . SER A 1 159 ? 12.623 -1.216 -29.778 1.00 38.62 159 SER A C 1
ATOM 1227 O O . SER A 1 159 ? 12.076 -2.266 -30.113 1.00 38.62 159 SER A O 1
ATOM 1229 N N . LYS A 1 160 ? 13.065 -0.319 -30.660 1.00 39.59 160 LYS A N 1
ATOM 1230 C CA . LYS A 1 160 ? 13.245 -0.642 -32.070 1.00 39.59 160 LYS A CA 1
ATOM 1231 C C . LYS A 1 160 ? 14.304 -1.739 -32.134 1.00 39.59 160 LYS A C 1
ATOM 1233 O O . LYS A 1 160 ? 15.483 -1.475 -31.915 1.00 39.59 160 LYS A O 1
ATOM 1238 N N . THR A 1 161 ? 13.868 -2.967 -32.376 1.00 39.81 161 THR A N 1
ATOM 1239 C CA . THR A 1 161 ? 14.726 -4.060 -32.819 1.00 39.81 161 THR A CA 1
ATOM 1240 C C . THR A 1 161 ? 15.342 -3.636 -34.147 1.00 39.81 161 THR A C 1
ATOM 1242 O O . THR A 1 161 ? 14.669 -3.623 -35.176 1.00 39.81 161 THR A O 1
ATOM 1245 N N . ASN A 1 162 ? 16.604 -3.209 -34.107 1.00 39.62 162 ASN A N 1
ATOM 1246 C CA . ASN A 1 162 ? 17.423 -3.080 -35.302 1.00 39.62 162 ASN A CA 1
ATOM 1247 C C . ASN A 1 162 ? 17.768 -4.497 -35.756 1.00 39.62 162 ASN A C 1
ATOM 1249 O O . ASN A 1 162 ? 18.693 -5.119 -35.241 1.00 39.62 162 ASN A O 1
ATOM 1253 N N . ASP A 1 163 ? 16.979 -4.997 -36.696 1.00 48.84 163 ASP A N 1
ATOM 1254 C CA . ASP A 1 163 ? 17.304 -6.170 -37.490 1.00 48.84 163 ASP A CA 1
ATOM 1255 C C . ASP A 1 163 ? 18.331 -5.745 -38.552 1.00 48.84 163 ASP A C 1
ATOM 1257 O O . ASP A 1 163 ? 17.995 -5.293 -39.650 1.00 48.84 163 ASP A O 1
ATOM 1261 N N . SER A 1 164 ? 19.612 -5.758 -38.175 1.00 50.41 164 SER A N 1
ATOM 1262 C CA . SER A 1 164 ? 20.709 -5.597 -39.125 1.00 50.41 164 SER A CA 1
ATOM 1263 C C . SER A 1 164 ? 21.022 -6.955 -39.738 1.00 50.41 164 SER A C 1
ATOM 1265 O O . SER A 1 164 ? 21.704 -7.789 -39.142 1.00 50.41 164 SER A O 1
ATOM 1267 N N . ARG A 1 165 ? 20.484 -7.124 -40.944 1.00 46.97 165 ARG A N 1
ATOM 1268 C CA . ARG A 1 165 ? 20.773 -8.164 -41.929 1.00 46.97 165 ARG A CA 1
ATOM 1269 C C . ARG A 1 165 ? 22.264 -8.512 -41.969 1.00 46.97 165 ARG A C 1
ATOM 1271 O O . ARG A 1 165 ? 23.098 -7.635 -42.180 1.00 46.97 165 ARG A O 1
ATOM 1278 N N . LEU A 1 166 ? 22.553 -9.803 -41.830 1.00 46.00 166 LEU A N 1
ATOM 1279 C CA . LEU A 1 166 ? 23.790 -10.415 -42.301 1.00 46.00 166 LEU A CA 1
ATOM 1280 C C . LEU A 1 166 ? 23.761 -10.402 -43.834 1.00 46.00 166 LEU A C 1
ATOM 1282 O O . LEU A 1 166 ? 22.875 -11.003 -44.445 1.00 46.00 166 LEU A O 1
ATOM 1286 N N . GLY A 1 167 ? 24.701 -9.669 -44.417 1.00 48.03 167 GLY A N 1
ATOM 1287 C CA . GLY A 1 167 ? 25.181 -9.820 -45.785 1.00 48.03 167 GLY A CA 1
ATOM 1288 C C . GLY A 1 167 ? 26.672 -10.101 -45.730 1.00 48.03 167 GLY A C 1
ATOM 1289 O O . GLY A 1 167 ? 27.306 -9.614 -44.765 1.00 48.03 167 GLY A O 1
#